Protein AF-A0A5B7BST1-F1 (afdb_monomer_lite)

Secondary structure (DSSP, 8-state):
-HHHHHHHHHHHHHHHTT-PPPPPP-PPPSS--TTTT-EEEE-----HHHHHHH-EEEEEEEPPP---SS---EEEEEEEE-TTT--EEEEEEEE-----S--

Organism: Davidia involucrata (NCBI:txid16924)

Sequence (103 aa):
MFRQIVLLALVAAASAHFHKPTCPMVQGKFPFDLEKFQGDWYLAAGNDMSLELKGKCGKVTFPALIKDDKDAIISSRYTGVSAKDNTPIAYDFSMQPIISDKI

Foldseek 3Di:
DVVVVVVVVVVVVVVVVPPDDDDDDDDDDPPDDPQVVAAKDWCPDDDPVCCQVQPARKIKGWHHFDDDPPWGWTKIKIWYAHNPPRHIDIDIDIDTDPDDPDD

InterPro domains:
  IPR012674 Calycin [G3DSA:2.40.128.20] (17-100)
  IPR012674 Calycin [SSF50814] (23-77)
  IPR022272 Lipocalin family conserved site [PS00213] (33-44)

Radius of gyration: 22.03 Å; chains: 1; bounding box: 46×36×67 Å

pLDDT: mean 77.74, std 13.2, range [47.56, 95.06]

Structure (mmCIF, N/CA/C/O backbone):
data_AF-A0A5B7BST1-F1
#
_entry.id   AF-A0A5B7BST1-F1
#
loop_
_atom_site.group_PDB
_atom_site.id
_atom_site.type_symbol
_atom_site.label_atom_id
_atom_site.label_alt_id
_atom_site.label_comp_id
_atom_site.label_asym_id
_atom_site.label_entity_id
_atom_site.label_seq_id
_atom_site.pdbx_PDB_ins_code
_atom_site.Cartn_x
_atom_site.Cartn_y
_atom_site.Cartn_z
_atom_site.occupancy
_atom_site.B_iso_or_equiv
_atom_site.auth_seq_id
_atom_site.auth_comp_id
_atom_site.auth_asym_id
_atom_site.auth_atom_id
_atom_site.pdbx_PDB_model_num
ATOM 1 N N . MET A 1 1 ? 1.756 26.568 50.351 1.00 59.53 1 MET A N 1
ATOM 2 C CA . MET A 1 1 ? 2.840 25.896 49.594 1.00 59.53 1 MET A CA 1
ATOM 3 C C . MET A 1 1 ? 2.433 24.537 49.020 1.00 59.53 1 MET A C 1
ATOM 5 O O . MET A 1 1 ? 2.576 24.368 47.820 1.00 59.53 1 MET A O 1
ATOM 9 N N . PHE A 1 2 ? 1.848 23.606 49.788 1.00 61.91 2 PHE A N 1
ATOM 10 C CA . PHE A 1 2 ? 1.451 22.269 49.286 1.00 61.91 2 PHE A CA 1
ATOM 11 C C . PHE A 1 2 ? 0.556 22.259 48.032 1.00 61.91 2 PHE A C 1
ATOM 13 O O . PHE A 1 2 ? 0.731 21.428 47.147 1.00 61.91 2 PHE A O 1
ATOM 20 N N . ARG A 1 3 ? -0.364 23.223 47.907 1.00 61.34 3 ARG A N 1
ATOM 21 C CA . ARG A 1 3 ? -1.301 23.312 46.775 1.00 61.34 3 ARG A CA 1
ATOM 22 C C . ARG A 1 3 ? -0.612 23.571 45.424 1.00 61.34 3 ARG A C 1
ATOM 24 O O . ARG A 1 3 ? -1.090 23.097 44.402 1.00 61.34 3 ARG A O 1
ATOM 31 N N . GLN A 1 4 ? 0.520 24.282 45.421 1.00 68.38 4 GLN A N 1
ATOM 32 C CA . GLN A 1 4 ? 1.294 24.563 44.203 1.00 68.38 4 GLN A CA 1
ATOM 33 C C . GLN A 1 4 ? 2.110 23.345 43.747 1.00 68.38 4 GLN A C 1
ATOM 35 O O . GLN A 1 4 ? 2.243 23.114 42.551 1.00 68.38 4 GLN A O 1
ATOM 40 N N . ILE A 1 5 ? 2.584 22.528 44.694 1.00 72.06 5 ILE A N 1
ATOM 41 C CA . ILE A 1 5 ? 3.352 21.305 44.416 1.00 72.06 5 ILE A CA 1
ATOM 42 C C . ILE A 1 5 ? 2.467 20.261 43.720 1.00 72.06 5 ILE A C 1
ATOM 44 O O . ILE A 1 5 ? 2.886 19.647 42.745 1.00 72.06 5 ILE A O 1
ATOM 48 N N . VAL A 1 6 ? 1.216 20.111 44.169 1.00 72.19 6 VAL A N 1
ATOM 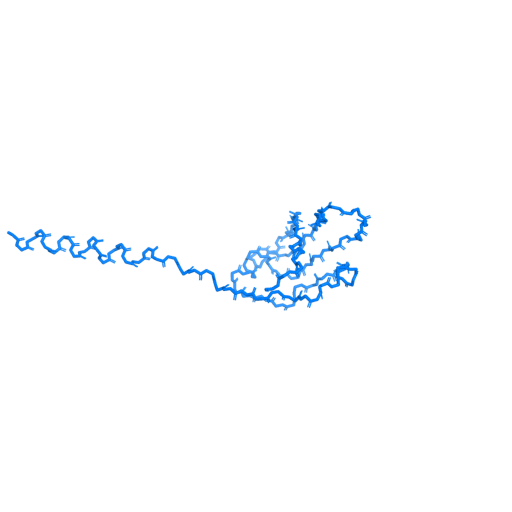49 C CA . VAL A 1 6 ? 0.251 19.178 43.560 1.00 72.19 6 VAL A CA 1
ATOM 50 C C . VAL A 1 6 ? -0.123 19.599 42.134 1.00 72.19 6 VAL A C 1
ATOM 52 O O . VAL A 1 6 ? -0.201 18.756 41.244 1.00 72.19 6 VAL A O 1
ATOM 55 N N . LEU A 1 7 ? -0.302 20.902 41.891 1.00 69.62 7 LEU A N 1
ATOM 56 C CA . LEU A 1 7 ? -0.570 21.434 40.550 1.00 69.62 7 LEU A CA 1
ATOM 57 C C . LEU A 1 7 ? 0.612 21.208 39.596 1.00 69.62 7 LEU A C 1
ATOM 59 O O . LEU A 1 7 ? 0.403 20.767 38.471 1.00 69.62 7 LEU A O 1
ATOM 63 N N . LEU A 1 8 ? 1.847 21.437 40.051 1.00 69.75 8 LEU A N 1
ATOM 64 C CA . LEU A 1 8 ? 3.055 21.159 39.264 1.00 69.75 8 LEU A CA 1
ATOM 65 C C . LEU A 1 8 ? 3.214 19.666 38.948 1.00 69.75 8 LEU A C 1
ATOM 67 O O . LEU A 1 8 ? 3.557 19.317 37.821 1.00 69.75 8 LEU A O 1
ATOM 71 N N . ALA A 1 9 ? 2.913 18.786 39.907 1.00 70.94 9 ALA A N 1
ATOM 72 C CA . ALA A 1 9 ? 2.962 17.340 39.701 1.00 70.94 9 ALA A CA 1
ATOM 73 C C . ALA A 1 9 ? 1.930 16.860 38.664 1.00 70.94 9 ALA A C 1
ATOM 75 O O . ALA A 1 9 ? 2.250 16.020 37.827 1.00 70.94 9 ALA A O 1
ATOM 76 N N . LEU A 1 10 ? 0.718 17.426 38.666 1.00 64.56 10 LEU A N 1
ATOM 77 C CA . LEU A 1 10 ? -0.318 17.111 37.673 1.00 64.56 10 LEU A CA 1
ATOM 78 C C . LEU A 1 10 ? 0.061 17.586 36.264 1.00 64.56 10 LEU A C 1
ATOM 80 O O . LEU A 1 10 ? -0.142 16.854 35.297 1.00 64.56 10 LEU A O 1
ATOM 84 N N . VAL A 1 11 ? 0.657 18.776 36.141 1.00 66.25 11 VAL A N 1
ATOM 85 C CA . VAL A 1 11 ? 1.139 19.299 34.850 1.00 66.25 11 VAL A CA 1
ATOM 86 C C . VAL A 1 11 ? 2.314 18.468 34.317 1.00 66.25 11 VAL A C 1
ATOM 88 O O . VAL A 1 11 ? 2.367 18.184 33.122 1.00 66.25 11 VAL A O 1
ATOM 91 N N . ALA A 1 12 ? 3.223 18.024 35.189 1.00 62.19 12 ALA A N 1
ATOM 92 C CA . ALA A 1 12 ? 4.353 17.173 34.810 1.00 62.19 12 ALA A CA 1
ATOM 93 C C . ALA A 1 12 ? 3.929 15.739 34.436 1.00 62.19 12 ALA A C 1
ATOM 95 O O . ALA A 1 12 ? 4.465 15.157 33.496 1.00 62.19 12 ALA A O 1
ATOM 96 N N . ALA A 1 13 ? 2.939 15.169 35.128 1.00 61.84 13 ALA A N 1
ATOM 97 C CA . ALA A 1 13 ? 2.383 13.868 34.762 1.00 61.84 13 ALA A CA 1
ATOM 98 C C . ALA A 1 13 ? 1.662 13.937 33.406 1.00 61.84 13 ALA A C 1
ATOM 100 O O . ALA A 1 13 ? 1.844 13.055 32.571 1.00 61.84 13 ALA A O 1
ATOM 101 N N . ALA A 1 14 ? 0.919 15.019 33.143 1.00 62.00 14 ALA A N 1
ATOM 102 C CA . ALA A 1 14 ? 0.261 15.239 31.858 1.00 62.00 14 ALA A CA 1
ATOM 103 C C . ALA A 1 14 ? 1.259 15.392 30.694 1.00 62.00 14 ALA A C 1
ATOM 105 O O . ALA A 1 14 ? 0.979 14.920 29.594 1.00 62.00 14 ALA A O 1
ATOM 106 N N . SER A 1 15 ? 2.429 16.005 30.916 1.00 61.03 15 SER A N 1
ATOM 107 C CA . SER A 1 15 ? 3.440 16.197 29.866 1.00 61.03 15 SER A CA 1
ATOM 108 C C . SER A 1 15 ? 4.220 14.921 29.517 1.00 61.03 15 SER A C 1
ATOM 110 O O . SER A 1 15 ? 4.653 14.771 28.373 1.00 61.03 15 SER A O 1
ATOM 112 N N . ALA A 1 16 ? 4.340 13.961 30.442 1.00 58.53 16 ALA A N 1
ATOM 113 C CA . ALA A 1 16 ? 5.007 12.678 30.195 1.00 58.53 16 ALA A CA 1
ATOM 114 C C . ALA A 1 16 ? 4.257 11.781 29.185 1.00 58.53 16 ALA A C 1
ATOM 116 O O . ALA A 1 16 ? 4.877 10.975 28.492 1.00 58.53 16 ALA A O 1
ATOM 117 N N . HIS A 1 17 ? 2.939 11.962 29.032 1.00 57.28 17 HIS A N 1
ATOM 118 C CA . HIS A 1 17 ? 2.126 11.240 28.045 1.00 57.28 17 HIS A CA 1
ATOM 119 C C . HIS A 1 17 ? 2.345 11.703 26.591 1.00 57.28 17 HIS A C 1
ATOM 121 O O . HIS A 1 17 ? 1.842 11.063 25.669 1.00 57.28 17 HIS A O 1
ATOM 127 N N . PHE A 1 18 ? 3.092 12.789 26.356 1.00 56.03 18 PHE A N 1
ATOM 128 C CA . PHE A 1 18 ? 3.315 13.336 25.010 1.00 56.03 18 PHE A CA 1
ATOM 129 C C . PHE A 1 18 ? 4.526 12.752 24.274 1.00 56.03 18 PHE A C 1
ATOM 131 O O . PHE A 1 18 ? 4.817 13.181 23.153 1.00 56.03 18 PHE A O 1
ATOM 138 N N . HIS A 1 19 ? 5.229 11.768 24.842 1.00 61.22 19 HIS A N 1
ATOM 139 C CA . HIS A 1 19 ? 6.305 11.100 24.116 1.00 61.22 19 HIS A CA 1
ATOM 140 C C . HIS A 1 19 ? 5.710 10.156 23.064 1.00 61.22 19 HIS A C 1
ATOM 142 O O . HIS A 1 19 ? 5.346 9.015 23.349 1.00 61.22 19 HIS A O 1
ATOM 148 N N . LYS A 1 20 ? 5.569 10.658 21.831 1.00 67.00 20 LYS A N 1
ATOM 149 C CA . LYS A 1 20 ? 5.215 9.813 20.690 1.00 67.00 20 LYS A CA 1
ATOM 150 C C . LYS A 1 20 ? 6.312 8.754 20.530 1.00 67.00 20 LYS A C 1
ATOM 152 O O . LYS A 1 20 ? 7.485 9.130 20.504 1.00 67.00 20 LYS A O 1
ATOM 157 N N . PRO A 1 21 ? 5.967 7.463 20.423 1.00 72.81 21 PRO A N 1
ATOM 158 C CA . PRO A 1 21 ? 6.961 6.432 20.171 1.00 72.81 21 PRO A CA 1
ATOM 159 C C . PRO A 1 21 ? 7.714 6.761 18.879 1.00 72.81 21 PRO A C 1
ATOM 161 O O . PRO A 1 21 ? 7.108 7.113 17.862 1.00 72.81 21 PRO A O 1
ATOM 164 N N . THR A 1 22 ? 9.041 6.689 18.929 1.00 78.69 22 THR A N 1
ATOM 165 C CA . THR A 1 22 ? 9.880 6.818 17.740 1.00 78.69 22 THR A CA 1
ATOM 166 C C . THR A 1 22 ? 9.668 5.604 16.841 1.00 78.69 22 THR A C 1
ATOM 168 O O . THR A 1 22 ? 9.498 4.479 17.315 1.00 78.69 22 THR A O 1
ATOM 171 N N . CYS A 1 23 ? 9.646 5.826 15.525 1.00 79.56 23 CYS A N 1
ATOM 172 C CA . CYS A 1 23 ? 9.573 4.718 14.577 1.00 79.56 23 CYS A CA 1
ATOM 173 C C . CYS A 1 23 ? 10.854 3.876 14.703 1.00 79.56 23 CYS A C 1
ATOM 175 O O . CYS A 1 23 ? 11.945 4.454 14.664 1.00 79.56 23 CYS A O 1
ATOM 177 N N . PRO A 1 24 ? 10.759 2.542 14.860 1.00 81.31 24 PRO A N 1
ATOM 178 C CA . PRO A 1 24 ? 11.945 1.700 14.878 1.00 81.31 24 PRO A CA 1
ATOM 179 C C . PRO A 1 24 ? 12.658 1.787 13.527 1.00 81.31 24 PRO A C 1
ATOM 181 O O . PRO A 1 24 ? 12.018 1.919 12.481 1.00 81.31 24 PRO A O 1
ATOM 184 N N . MET A 1 25 ? 13.986 1.686 13.542 1.00 81.00 25 MET A N 1
ATOM 185 C CA . MET A 1 25 ? 14.743 1.547 12.302 1.00 81.00 25 MET A CA 1
ATOM 186 C C . MET A 1 25 ? 14.447 0.179 11.687 1.00 81.00 25 MET A C 1
ATOM 188 O O . MET A 1 25 ? 14.661 -0.852 12.322 1.00 81.00 25 MET A O 1
ATOM 192 N N . VAL A 1 26 ? 13.962 0.174 10.446 1.00 80.94 26 VAL A N 1
ATOM 193 C CA . VAL A 1 26 ? 13.700 -1.043 9.671 1.00 80.94 26 VAL A CA 1
ATOM 194 C C . VAL A 1 26 ? 14.681 -1.082 8.508 1.00 80.94 26 VAL A C 1
ATOM 196 O O . VAL A 1 26 ? 14.739 -0.145 7.714 1.00 80.94 26 VAL A O 1
ATOM 199 N N . GLN A 1 27 ? 15.458 -2.160 8.403 1.00 78.31 27 GLN A N 1
ATOM 200 C CA . GLN A 1 27 ? 16.346 -2.373 7.262 1.00 78.31 27 GLN A CA 1
ATOM 201 C C . GLN A 1 27 ? 15.521 -2.828 6.054 1.00 78.31 27 GLN A C 1
ATOM 203 O O . GLN A 1 27 ? 14.806 -3.829 6.116 1.00 78.31 27 GLN A O 1
ATOM 208 N N . GLY A 1 28 ? 15.601 -2.071 4.960 1.00 74.88 28 GLY A N 1
ATOM 209 C CA . GLY A 1 28 ? 15.002 -2.456 3.685 1.00 74.88 28 GLY A CA 1
ATOM 210 C C . GLY A 1 28 ? 15.743 -3.627 3.034 1.00 74.88 28 GLY A C 1
ATOM 211 O O . GLY A 1 28 ? 16.884 -3.935 3.376 1.00 74.88 28 GLY A O 1
ATOM 212 N N . LYS A 1 29 ? 15.104 -4.279 2.058 1.00 75.94 29 LYS A N 1
ATOM 213 C CA . LYS A 1 29 ? 15.767 -5.296 1.233 1.00 75.94 29 LYS A CA 1
ATOM 214 C C . LYS A 1 29 ? 16.642 -4.611 0.181 1.00 75.94 29 LYS A C 1
ATOM 216 O O . LYS A 1 29 ? 16.122 -3.847 -0.625 1.00 75.94 29 LYS A O 1
ATOM 221 N N . PHE A 1 30 ? 17.930 -4.945 0.146 1.00 73.25 30 PHE A N 1
ATOM 222 C CA . PHE A 1 30 ? 18.862 -4.490 -0.884 1.00 73.25 30 PHE A CA 1
ATOM 223 C C . PHE A 1 30 ? 19.660 -5.676 -1.459 1.00 73.25 30 PHE A C 1
ATOM 225 O O . PHE A 1 30 ? 20.133 -6.504 -0.677 1.00 73.25 30 PHE A O 1
ATOM 232 N N . PRO A 1 31 ? 19.822 -5.790 -2.792 1.00 75.25 31 PRO A N 1
ATOM 233 C CA . PRO A 1 31 ? 19.199 -4.967 -3.832 1.00 75.25 31 PRO A CA 1
ATOM 234 C C . PRO A 1 31 ? 17.698 -5.274 -3.983 1.00 75.25 31 PRO A C 1
ATOM 236 O O . PRO A 1 31 ? 17.267 -6.428 -3.885 1.00 75.25 31 PRO A O 1
ATOM 239 N N . PHE A 1 32 ? 16.890 -4.238 -4.216 1.00 77.62 32 PHE A N 1
ATOM 240 C CA . PHE A 1 32 ? 15.469 -4.391 -4.531 1.00 77.62 32 PHE A CA 1
ATOM 241 C C . PHE A 1 32 ? 15.278 -4.419 -6.047 1.00 77.62 32 PHE A C 1
ATOM 243 O O . PHE A 1 32 ? 15.637 -3.473 -6.744 1.00 77.62 32 PHE A O 1
ATOM 250 N N . ASP A 1 33 ? 14.719 -5.514 -6.556 1.00 82.12 33 ASP A N 1
ATOM 251 C CA . ASP A 1 33 ? 14.468 -5.692 -7.983 1.00 82.12 33 ASP A CA 1
ATOM 252 C C . ASP A 1 33 ? 13.165 -4.986 -8.373 1.00 82.12 33 ASP A C 1
ATOM 254 O O . ASP A 1 33 ? 12.068 -5.542 -8.289 1.00 82.12 33 ASP A O 1
ATOM 258 N N . LEU A 1 34 ? 13.313 -3.720 -8.752 1.00 79.38 34 LEU A N 1
ATOM 259 C CA . LEU A 1 34 ? 12.221 -2.853 -9.168 1.00 79.38 34 LEU A CA 1
ATOM 260 C C . LEU A 1 34 ? 11.520 -3.341 -10.450 1.00 79.38 34 LEU A C 1
ATOM 262 O O . LEU A 1 34 ? 10.327 -3.099 -10.614 1.00 79.38 34 LEU A O 1
ATOM 266 N N . GLU A 1 35 ? 12.220 -4.053 -11.340 1.00 82.75 35 GLU A N 1
ATOM 267 C CA . GLU A 1 35 ? 11.631 -4.600 -12.570 1.00 82.75 35 GLU A CA 1
ATOM 268 C C . GLU A 1 35 ? 10.639 -5.721 -12.253 1.00 82.75 35 GLU A C 1
ATOM 270 O O . GLU A 1 35 ? 9.536 -5.750 -12.796 1.00 82.75 35 GLU A O 1
ATOM 275 N N . LYS A 1 36 ? 10.979 -6.598 -11.300 1.00 85.88 36 LYS A N 1
ATOM 276 C CA . LYS A 1 36 ? 10.069 -7.659 -10.832 1.00 85.88 36 LYS A CA 1
ATOM 277 C C . LYS A 1 36 ? 8.914 -7.155 -9.974 1.00 85.88 36 LYS A C 1
ATOM 279 O O . LYS A 1 36 ? 7.970 -7.904 -9.741 1.00 85.88 36 LYS A O 1
ATOM 284 N N . PHE A 1 37 ? 8.992 -5.929 -9.464 1.00 85.50 37 PHE A N 1
ATOM 285 C CA . PHE A 1 37 ? 7.954 -5.363 -8.605 1.00 85.50 37 PHE A CA 1
ATOM 286 C C . PHE A 1 37 ? 6.787 -4.732 -9.386 1.00 85.50 37 PHE A C 1
ATOM 288 O O . PHE A 1 37 ? 5.780 -4.345 -8.796 1.00 85.50 37 PHE A O 1
ATOM 295 N N . GLN A 1 38 ? 6.893 -4.657 -10.713 1.00 87.81 38 GLN A N 1
ATOM 296 C CA . GLN A 1 38 ? 5.860 -4.111 -11.591 1.00 87.81 38 GLN A CA 1
ATOM 297 C C . GLN A 1 38 ? 4.588 -4.977 -11.602 1.00 87.81 38 GLN A C 1
ATOM 299 O O . GLN A 1 38 ? 4.636 -6.186 -11.377 1.00 87.81 38 GLN A O 1
ATOM 304 N N . GLY A 1 39 ? 3.447 -4.360 -11.916 1.00 91.25 39 GLY A N 1
ATOM 305 C CA . GLY A 1 39 ? 2.165 -5.048 -12.076 1.00 91.25 39 GLY A CA 1
ATOM 306 C C . GLY A 1 39 ? 1.203 -4.882 -10.900 1.00 91.25 39 GLY A C 1
ATOM 307 O O . GLY A 1 39 ? 1.286 -3.925 -10.127 1.00 91.25 39 GLY A O 1
ATOM 308 N N . ASP A 1 40 ? 0.243 -5.803 -10.809 1.00 94.44 40 ASP A N 1
ATOM 309 C CA . ASP A 1 40 ? -0.870 -5.740 -9.861 1.00 94.44 40 ASP A CA 1
ATOM 310 C C . ASP A 1 40 ? -0.557 -6.490 -8.558 1.00 94.44 40 ASP A C 1
ATOM 312 O O . ASP A 1 40 ? -0.304 -7.694 -8.554 1.00 94.44 40 ASP A O 1
ATOM 316 N N . TRP A 1 41 ? -0.652 -5.776 -7.437 1.00 94.38 41 TRP A N 1
ATOM 317 C CA . TRP A 1 41 ? -0.447 -6.295 -6.087 1.00 94.38 41 TRP A CA 1
ATOM 318 C C . TRP A 1 41 ? -1.732 -6.216 -5.277 1.00 94.38 41 TRP A C 1
ATOM 320 O O . TRP A 1 41 ? -2.297 -5.138 -5.084 1.00 94.38 41 TRP A O 1
ATOM 330 N N . TYR A 1 42 ? -2.170 -7.358 -4.757 1.00 93.88 42 TYR A N 1
ATOM 331 C CA . TYR A 1 42 ? -3.388 -7.463 -3.961 1.00 93.88 42 TYR A CA 1
ATOM 332 C C . TYR A 1 42 ? -3.074 -7.377 -2.467 1.00 93.88 42 TYR A C 1
ATOM 334 O O . TYR A 1 42 ? -2.145 -8.013 -1.964 1.00 93.88 42 TYR A O 1
ATOM 342 N N . LEU A 1 43 ? -3.874 -6.600 -1.742 1.00 90.69 43 LEU A N 1
ATOM 343 C CA . LEU A 1 43 ? -3.800 -6.493 -0.292 1.00 90.69 43 LEU A CA 1
ATOM 344 C C . LEU A 1 43 ? -4.326 -7.789 0.339 1.00 90.69 43 LEU A C 1
ATOM 346 O O . LEU A 1 43 ? -5.529 -7.951 0.523 1.00 90.69 43 LEU A O 1
ATOM 350 N N . ALA A 1 44 ? -3.414 -8.703 0.667 1.00 90.19 44 ALA A N 1
ATOM 351 C CA . ALA A 1 44 ? -3.755 -9.979 1.296 1.00 90.19 44 ALA A CA 1
ATOM 352 C C . ALA A 1 44 ? -4.008 -9.853 2.809 1.00 90.19 44 ALA A C 1
ATOM 354 O O . ALA A 1 44 ? -4.868 -10.542 3.351 1.00 90.19 44 ALA A O 1
ATOM 355 N N . ALA A 1 45 ? -3.262 -8.979 3.492 1.00 88.56 45 ALA A N 1
ATOM 356 C CA . ALA A 1 45 ? -3.368 -8.756 4.930 1.00 88.56 45 ALA A CA 1
ATOM 357 C C . ALA A 1 45 ? -2.906 -7.341 5.311 1.00 88.56 45 ALA A C 1
ATOM 359 O O . ALA A 1 45 ? -2.095 -6.726 4.616 1.00 88.56 45 ALA A O 1
ATOM 360 N N . GLY A 1 46 ? -3.406 -6.837 6.438 1.00 85.00 46 GLY A N 1
ATOM 361 C CA . GLY A 1 46 ? -3.025 -5.554 7.024 1.00 85.00 46 GLY A CA 1
ATOM 362 C C . GLY A 1 46 ? -3.437 -5.492 8.494 1.00 85.00 46 GLY A C 1
ATOM 363 O O . GLY A 1 46 ? -4.227 -6.315 8.947 1.00 85.00 46 GLY A O 1
ATOM 364 N N . ASN A 1 47 ? -2.894 -4.531 9.241 1.00 87.94 47 ASN A N 1
ATOM 365 C CA . ASN A 1 47 ? -3.375 -4.241 10.595 1.00 87.94 47 ASN A CA 1
ATOM 366 C C . ASN A 1 47 ? -4.707 -3.469 10.555 1.00 87.94 47 ASN A C 1
ATOM 368 O O . ASN A 1 47 ? -5.065 -2.920 9.511 1.00 87.94 47 ASN A O 1
ATOM 372 N N . ASP A 1 48 ? -5.407 -3.387 11.689 1.00 85.19 48 ASP A N 1
ATOM 373 C CA . ASP A 1 48 ? -6.743 -2.775 11.781 1.00 85.19 48 ASP A CA 1
ATOM 374 C C . ASP A 1 48 ? -6.783 -1.352 11.215 1.00 85.19 48 ASP A C 1
ATOM 376 O O . ASP A 1 48 ? -7.646 -1.028 10.407 1.00 85.19 48 ASP A O 1
ATOM 380 N N . MET A 1 49 ? -5.786 -0.530 11.549 1.00 84.88 49 MET A N 1
ATOM 381 C CA . MET A 1 49 ? -5.666 0.838 11.036 1.00 84.88 49 MET A CA 1
ATOM 382 C C . MET A 1 49 ? -5.492 0.878 9.509 1.00 84.88 49 MET A C 1
ATOM 384 O O . MET A 1 49 ? -6.091 1.708 8.827 1.00 84.88 49 MET A O 1
ATOM 388 N N . SER A 1 50 ? -4.682 -0.023 8.947 1.00 83.19 50 SER A N 1
ATOM 389 C CA . SER A 1 50 ? -4.475 -0.108 7.497 1.00 83.19 50 SER A CA 1
ATOM 390 C C . SER A 1 50 ? -5.728 -0.596 6.784 1.00 83.19 50 SER A C 1
ATOM 392 O O . SER A 1 50 ? -6.040 -0.083 5.716 1.00 83.19 50 SER A O 1
ATOM 394 N N . LEU A 1 51 ? -6.436 -1.572 7.355 1.00 83.19 51 LEU A N 1
ATOM 395 C CA . LEU A 1 51 ? -7.680 -2.102 6.798 1.00 83.19 51 LEU A CA 1
ATOM 396 C C . LEU A 1 51 ? -8.835 -1.106 6.926 1.00 83.19 51 LEU A C 1
ATOM 398 O O . LEU A 1 51 ? -9.690 -1.060 6.047 1.00 83.19 51 LEU A O 1
ATOM 402 N N . GLU A 1 52 ? -8.852 -0.274 7.968 1.00 85.00 52 GLU A N 1
ATOM 403 C CA . GLU A 1 52 ? -9.821 0.814 8.093 1.00 85.00 52 GLU A CA 1
ATOM 404 C C . GLU A 1 52 ? -9.597 1.886 7.020 1.00 85.00 52 GLU A C 1
ATOM 406 O O . GLU A 1 52 ? -10.556 2.327 6.389 1.00 85.00 52 GLU A O 1
ATOM 411 N N . LEU A 1 53 ? -8.339 2.272 6.779 1.00 83.88 53 LEU A N 1
ATOM 412 C CA . LEU A 1 53 ? -7.999 3.306 5.800 1.00 83.88 53 LEU A CA 1
ATOM 413 C C . LEU A 1 53 ? -8.126 2.815 4.352 1.00 83.88 53 LEU A C 1
ATOM 415 O O . LEU A 1 53 ? -8.627 3.530 3.488 1.00 83.88 53 LEU A O 1
ATOM 419 N N . LYS A 1 54 ? -7.618 1.613 4.072 1.00 86.50 54 LYS A N 1
ATOM 420 C CA . LYS A 1 54 ? -7.526 1.063 2.713 1.00 86.50 54 LYS A CA 1
ATOM 421 C C . LYS A 1 54 ? -8.756 0.237 2.332 1.00 86.50 54 LYS A C 1
ATOM 423 O O . LYS A 1 54 ? -9.042 0.066 1.153 1.00 86.50 54 LYS A O 1
ATOM 428 N N . GLY A 1 55 ? -9.514 -0.238 3.314 1.00 88.75 55 GLY A N 1
ATOM 429 C CA . GLY A 1 55 ? -10.677 -1.080 3.087 1.00 88.75 55 GLY A CA 1
ATOM 430 C C . GLY A 1 55 ? -10.318 -2.523 2.720 1.00 88.75 55 GLY A C 1
ATOM 431 O O . GLY A 1 55 ? -9.248 -3.043 3.045 1.00 88.75 55 GLY A O 1
ATOM 432 N N . LYS A 1 56 ? -11.264 -3.189 2.057 1.00 88.75 56 LYS A N 1
ATOM 433 C CA . LYS A 1 56 ? -11.194 -4.575 1.579 1.00 88.75 56 LYS A CA 1
ATOM 434 C C . LYS A 1 56 ? -10.916 -4.614 0.075 1.00 88.75 56 LYS A C 1
ATOM 436 O O . LYS A 1 56 ? -11.101 -3.622 -0.625 1.00 88.75 56 LYS A O 1
ATOM 441 N N . CYS A 1 57 ? -10.499 -5.783 -0.420 1.00 90.44 57 CYS A N 1
ATOM 442 C CA . CYS A 1 57 ? -10.248 -6.029 -1.849 1.00 90.44 57 CYS A CA 1
ATOM 443 C C . CYS A 1 57 ? -9.264 -5.025 -2.473 1.00 90.44 57 CYS A C 1
ATOM 445 O O . CYS A 1 57 ? -9.421 -4.612 -3.619 1.00 90.44 57 CYS A O 1
ATOM 447 N N . GLY A 1 58 ? -8.259 -4.623 -1.694 1.00 93.06 58 GLY A N 1
ATOM 448 C CA . GLY A 1 58 ? -7.274 -3.644 -2.119 1.00 93.06 58 GLY A CA 1
ATOM 449 C C . GLY A 1 58 ? -6.393 -4.147 -3.254 1.00 93.06 58 GLY A C 1
ATOM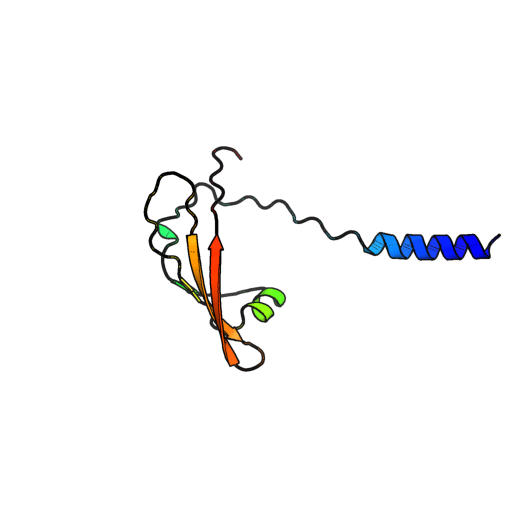 450 O O . GLY A 1 58 ? -5.884 -5.264 -3.183 1.00 93.06 58 GLY A O 1
ATOM 451 N N . LYS A 1 59 ? -6.149 -3.300 -4.251 1.00 95.06 59 LYS A N 1
ATOM 452 C CA . LYS A 1 59 ? -5.200 -3.535 -5.338 1.00 95.06 59 LYS A CA 1
ATOM 453 C C . LYS A 1 59 ? -4.354 -2.292 -5.584 1.00 95.06 59 LYS A C 1
ATOM 455 O O . LYS A 1 59 ? -4.892 -1.194 -5.695 1.00 95.06 59 LYS A O 1
ATOM 460 N N . VAL A 1 60 ? -3.045 -2.478 -5.699 1.00 93.44 60 VAL A N 1
ATOM 461 C CA . VAL A 1 60 ? -2.094 -1.470 -6.173 1.00 93.44 60 VAL A CA 1
ATOM 462 C C . VAL A 1 60 ? -1.586 -1.891 -7.541 1.00 93.44 60 VAL A C 1
ATOM 464 O O . VAL A 1 60 ? -1.175 -3.035 -7.703 1.00 93.44 60 VAL A O 1
ATOM 467 N N . THR A 1 61 ? -1.564 -0.968 -8.494 1.00 92.56 61 THR A N 1
ATOM 468 C CA . THR A 1 61 ? -0.934 -1.191 -9.800 1.00 92.56 61 THR A CA 1
ATOM 469 C C . THR A 1 61 ? 0.348 -0.372 -9.891 1.00 92.56 61 THR A C 1
ATOM 471 O O . THR A 1 61 ? 0.293 0.861 -9.864 1.00 9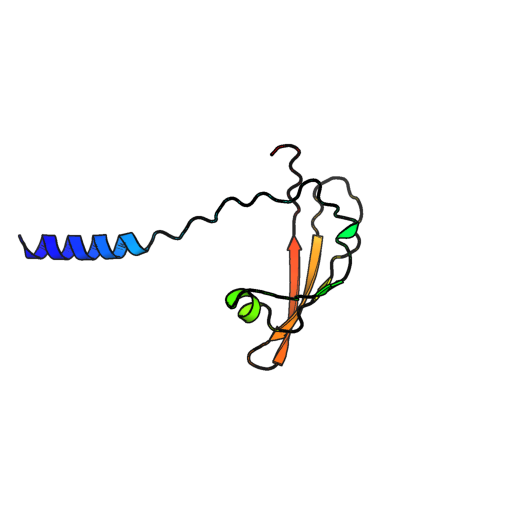2.56 61 THR A O 1
ATOM 474 N N . PHE A 1 62 ? 1.485 -1.059 -10.010 1.00 88.44 62 PHE A N 1
ATOM 475 C CA . PHE A 1 62 ? 2.789 -0.458 -10.282 1.00 88.44 62 PHE A CA 1
ATOM 476 C C . PHE A 1 62 ? 3.037 -0.419 -11.792 1.00 88.44 62 PHE A C 1
ATOM 478 O O . PHE A 1 62 ? 3.022 -1.480 -12.428 1.00 88.44 62 PHE A O 1
ATOM 485 N N . PRO A 1 63 ? 3.255 0.767 -12.390 1.00 84.12 63 PRO A N 1
ATOM 486 C CA . PRO A 1 63 ? 3.509 0.875 -13.818 1.00 84.12 63 PRO A CA 1
ATOM 487 C C . PRO A 1 63 ? 4.859 0.256 -14.189 1.00 84.12 63 PRO A C 1
ATOM 489 O O . PRO A 1 63 ? 5.746 0.090 -13.348 1.00 84.12 63 PRO A O 1
ATOM 492 N N . ALA A 1 64 ? 5.022 -0.040 -15.478 1.00 78.25 64 ALA A N 1
ATOM 493 C CA . ALA A 1 64 ? 6.325 -0.390 -16.016 1.00 78.25 64 ALA A CA 1
ATOM 494 C C . ALA A 1 64 ? 7.289 0.787 -15.822 1.00 78.25 64 ALA A C 1
ATOM 496 O O . ALA A 1 64 ? 6.968 1.929 -16.159 1.00 78.25 64 ALA A O 1
ATOM 497 N N . LEU A 1 65 ? 8.462 0.509 -15.262 1.00 70.94 65 LEU A N 1
ATOM 498 C CA . LEU A 1 65 ? 9.485 1.525 -15.064 1.00 70.94 65 LEU A CA 1
ATOM 499 C C . LEU A 1 65 ? 10.132 1.855 -16.401 1.00 70.94 65 LEU A C 1
ATOM 501 O O . LEU A 1 65 ? 10.713 0.986 -17.052 1.00 70.94 65 LEU A O 1
ATOM 505 N N . ILE A 1 66 ? 10.066 3.125 -16.779 1.00 63.78 66 ILE A N 1
ATOM 506 C CA . ILE A 1 66 ? 10.920 3.677 -17.823 1.00 63.78 66 ILE A CA 1
ATOM 507 C C . ILE A 1 66 ? 12.237 4.018 -17.122 1.00 63.78 66 ILE A C 1
ATOM 509 O O . ILE A 1 66 ? 12.246 4.824 -16.193 1.00 63.78 66 ILE A O 1
ATOM 513 N N . LYS A 1 67 ? 13.326 3.333 -17.492 1.00 59.12 67 LYS A N 1
ATOM 514 C CA . LYS A 1 67 ? 14.671 3.597 -16.961 1.00 59.12 67 LYS A CA 1
ATOM 515 C C . LYS A 1 67 ? 15.137 4.970 -17.441 1.00 59.12 67 LYS A C 1
ATOM 517 O O . LYS A 1 67 ? 15.783 5.058 -18.477 1.00 59.12 67 LYS A O 1
ATOM 522 N N . ASP A 1 68 ? 14.799 6.014 -16.698 1.00 56.66 68 ASP A N 1
ATOM 523 C CA . ASP A 1 68 ? 15.514 7.283 -16.760 1.00 56.66 68 ASP A CA 1
ATOM 524 C C . ASP A 1 68 ? 16.417 7.395 -15.530 1.00 56.66 68 ASP A C 1
ATOM 526 O O . ASP A 1 68 ? 16.008 7.151 -14.395 1.00 56.66 68 ASP A O 1
ATOM 530 N N . ASP A 1 69 ? 17.687 7.693 -15.790 1.00 53.75 69 ASP A N 1
ATOM 531 C CA . ASP A 1 69 ? 18.845 7.394 -14.938 1.00 53.75 69 ASP A CA 1
ATOM 532 C C . ASP A 1 69 ? 18.942 8.183 -13.621 1.00 53.75 69 ASP A C 1
ATOM 534 O O . ASP A 1 69 ? 19.947 8.079 -12.916 1.00 53.75 69 ASP A O 1
ATOM 538 N N . LYS A 1 70 ? 17.954 9.007 -13.259 1.00 54.69 70 LYS A N 1
ATOM 539 C CA . LYS A 1 70 ? 18.001 9.830 -12.042 1.00 54.69 70 LYS A CA 1
ATOM 540 C C . LYS A 1 70 ? 16.594 9.991 -11.472 1.00 54.69 70 LYS A C 1
ATOM 542 O O . LYS A 1 70 ? 15.713 10.505 -12.146 1.00 54.69 70 LYS A O 1
ATOM 547 N N . ASP A 1 71 ? 16.410 9.544 -10.231 1.00 58.97 71 ASP A N 1
ATOM 548 C CA . ASP A 1 71 ? 15.193 9.716 -9.426 1.00 58.97 71 ASP A CA 1
ATOM 549 C C . ASP A 1 71 ? 13.928 9.039 -9.985 1.00 58.97 71 ASP A C 1
ATOM 551 O O . ASP A 1 71 ? 12.977 9.687 -10.417 1.00 58.97 71 ASP A O 1
ATOM 555 N N . ALA A 1 72 ? 13.878 7.705 -9.917 1.00 65.38 72 ALA A N 1
ATOM 556 C CA . ALA A 1 72 ? 12.693 6.937 -10.297 1.00 65.38 72 ALA A CA 1
ATOM 557 C C . ALA A 1 72 ? 11.510 7.211 -9.344 1.00 65.38 72 ALA A C 1
ATOM 559 O O . ALA A 1 72 ? 11.316 6.508 -8.355 1.00 65.38 72 ALA A O 1
ATOM 560 N N . ILE A 1 73 ? 10.694 8.226 -9.629 1.00 72.00 73 ILE A N 1
ATOM 561 C CA . ILE A 1 73 ? 9.406 8.419 -8.955 1.00 72.00 73 ILE A CA 1
ATOM 562 C C . ILE A 1 73 ? 8.406 7.434 -9.560 1.00 72.00 73 ILE A C 1
ATOM 564 O O . ILE A 1 73 ? 8.085 7.495 -10.744 1.00 72.00 73 ILE A O 1
ATOM 568 N N . ILE A 1 74 ? 7.881 6.534 -8.733 1.00 77.44 74 ILE A N 1
ATOM 569 C CA . ILE A 1 74 ? 6.894 5.541 -9.151 1.00 77.44 74 ILE A CA 1
ATOM 570 C C . ILE A 1 74 ? 5.512 6.045 -8.754 1.00 77.44 74 ILE A C 1
ATOM 572 O O . ILE A 1 74 ? 5.139 6.006 -7.580 1.00 77.44 74 ILE A O 1
ATOM 576 N N . SER A 1 75 ? 4.742 6.511 -9.732 1.00 83.38 75 SER A N 1
ATOM 577 C CA . SER A 1 75 ? 3.328 6.847 -9.552 1.00 83.38 75 SER A CA 1
ATOM 578 C C . SER A 1 75 ? 2.480 5.589 -9.687 1.00 83.38 75 SER A C 1
ATOM 580 O O . SER A 1 75 ? 2.530 4.909 -10.704 1.00 83.38 75 SER A O 1
ATOM 582 N N . SER A 1 76 ? 1.707 5.264 -8.659 1.00 89.38 76 SER A N 1
ATOM 583 C CA . SER A 1 76 ? 0.877 4.060 -8.595 1.00 89.38 76 SER A CA 1
ATOM 584 C C . SER A 1 76 ? -0.548 4.414 -8.207 1.00 89.38 76 SER A C 1
ATOM 586 O O . SER A 1 76 ? -0.787 5.388 -7.492 1.00 89.38 76 SER A O 1
ATOM 588 N N . ARG A 1 77 ? -1.501 3.593 -8.648 1.00 91.38 77 ARG A N 1
ATOM 589 C CA . ARG A 1 77 ? -2.912 3.736 -8.284 1.00 91.38 77 ARG A CA 1
ATOM 590 C C . ARG A 1 77 ? -3.307 2.650 -7.300 1.00 91.38 77 ARG A C 1
ATOM 592 O O . ARG A 1 77 ? -3.074 1.469 -7.554 1.00 91.38 77 ARG A O 1
ATOM 599 N N . TYR A 1 78 ? -3.929 3.054 -6.199 1.00 93.38 78 TYR A N 1
ATOM 600 C CA . TYR A 1 78 ? -4.639 2.159 -5.297 1.00 93.38 78 TYR A CA 1
ATOM 601 C C . TYR A 1 78 ? -6.124 2.119 -5.659 1.00 93.38 78 TYR A C 1
ATOM 603 O O . TYR A 1 78 ? -6.722 3.145 -5.979 1.00 93.38 78 TYR A O 1
ATOM 611 N N . THR A 1 79 ? -6.723 0.937 -5.554 1.00 94.44 79 THR A N 1
ATOM 612 C CA . THR A 1 79 ? -8.171 0.715 -5.625 1.00 94.44 79 THR A CA 1
ATOM 613 C C . THR A 1 79 ? -8.600 -0.229 -4.509 1.00 94.44 79 THR A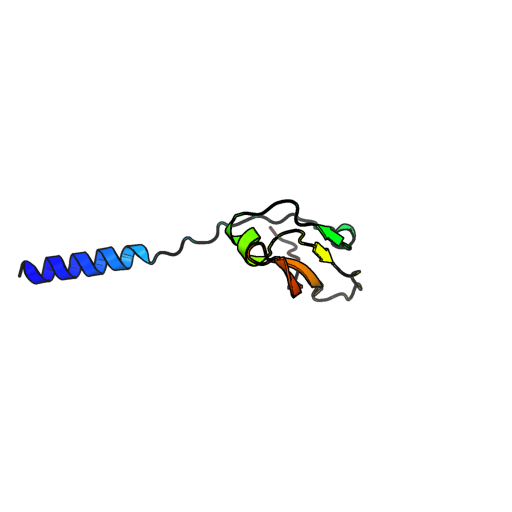 C 1
ATOM 615 O O . THR A 1 79 ? -7.825 -1.093 -4.111 1.00 94.44 79 THR A O 1
ATOM 618 N N . GLY A 1 80 ? -9.816 -0.078 -3.998 1.00 93.38 80 GLY A N 1
ATOM 619 C CA . GLY A 1 80 ? -10.363 -0.935 -2.950 1.00 93.38 80 GLY A CA 1
ATOM 620 C C . GLY A 1 80 ? -11.828 -0.624 -2.673 1.00 93.38 80 GLY A C 1
ATOM 621 O O . GLY A 1 80 ? -12.467 0.131 -3.406 1.00 93.38 80 GLY A O 1
ATOM 622 N N . VAL A 1 81 ? -12.362 -1.212 -1.607 1.00 93.06 81 VAL A N 1
ATOM 623 C CA . VAL A 1 81 ? -13.747 -1.017 -1.172 1.00 93.06 81 VAL A CA 1
ATOM 624 C C . VAL A 1 81 ? -13.766 -0.714 0.319 1.00 93.06 81 VAL A C 1
ATOM 626 O O . VAL A 1 81 ? -13.218 -1.475 1.115 1.00 93.06 81 VAL A O 1
ATOM 629 N N . SER A 1 82 ? -14.410 0.378 0.716 1.00 90.06 82 SER A N 1
ATOM 630 C CA . SER A 1 82 ? -14.564 0.756 2.120 1.00 90.06 82 SER A CA 1
ATOM 631 C C . SER A 1 82 ? -15.189 -0.375 2.933 1.00 90.06 82 SER A C 1
ATOM 633 O O 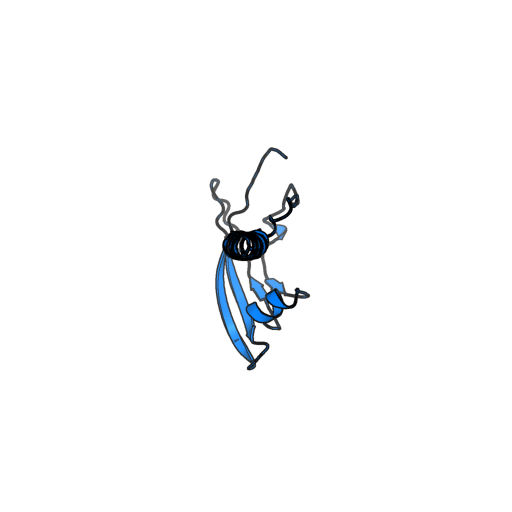. SER A 1 82 ? -16.236 -0.922 2.586 1.00 90.06 82 SER A O 1
ATOM 635 N N . ALA A 1 83 ? -14.558 -0.711 4.060 1.00 86.56 83 ALA A N 1
ATOM 636 C CA . ALA A 1 83 ? -15.057 -1.752 4.951 1.00 86.56 83 ALA A CA 1
ATOM 637 C C . ALA A 1 83 ? -16.363 -1.359 5.669 1.00 86.56 83 ALA A C 1
ATOM 639 O O . ALA A 1 83 ? -17.032 -2.245 6.200 1.00 86.56 83 ALA A O 1
ATOM 640 N N . LYS A 1 84 ? -16.705 -0.060 5.707 1.00 88.25 84 LYS A N 1
ATOM 641 C CA . LYS A 1 84 ? -17.849 0.481 6.459 1.00 88.25 84 LYS A CA 1
ATOM 642 C C . LYS A 1 84 ? -19.141 0.493 5.642 1.00 88.25 84 LYS A C 1
ATOM 644 O O . LYS A 1 84 ? -20.187 0.126 6.163 1.00 88.25 84 LYS A O 1
ATOM 649 N N . ASP A 1 85 ? -19.067 0.908 4.382 1.00 92.38 85 ASP A N 1
ATOM 650 C CA . ASP A 1 85 ? -20.237 1.209 3.542 1.00 92.38 85 ASP A CA 1
ATOM 651 C C . ASP A 1 85 ? -20.161 0.601 2.130 1.00 92.38 85 ASP A C 1
ATOM 653 O O . ASP A 1 85 ? -21.038 0.839 1.305 1.00 92.38 85 ASP A O 1
ATOM 657 N N . ASN A 1 86 ? -19.139 -0.215 1.851 1.00 91.31 86 ASN A N 1
ATOM 658 C CA . ASN A 1 86 ? -18.888 -0.829 0.547 1.00 91.31 86 ASN A CA 1
ATOM 659 C C . ASN A 1 86 ? -18.735 0.170 -0.615 1.00 91.31 86 ASN A C 1
ATOM 661 O O . ASN A 1 86 ? -18.915 -0.196 -1.779 1.00 91.31 86 ASN A O 1
ATOM 665 N N . THR A 1 87 ? -18.381 1.422 -0.328 1.00 94.06 87 THR A N 1
ATOM 666 C CA . THR A 1 87 ? -18.115 2.411 -1.375 1.00 94.06 87 THR A CA 1
ATOM 667 C C . THR A 1 87 ? -16.757 2.161 -2.048 1.00 94.06 87 THR A C 1
ATOM 669 O O . THR A 1 87 ? -15.801 1.753 -1.376 1.00 94.06 87 THR A O 1
ATOM 672 N N . PRO A 1 88 ? -16.634 2.375 -3.372 1.00 93.44 88 PRO A N 1
ATOM 673 C CA . PRO A 1 88 ? -15.351 2.273 -4.060 1.00 93.44 88 PRO A CA 1
ATOM 674 C C . PRO A 1 88 ? -14.353 3.326 -3.568 1.00 93.44 88 PRO A C 1
ATOM 676 O O . PRO A 1 88 ? -14.677 4.509 -3.478 1.00 93.44 88 PRO A O 1
ATOM 679 N N . ILE A 1 89 ? -13.119 2.898 -3.312 1.00 92.94 89 ILE A N 1
ATOM 680 C CA . ILE A 1 89 ? -11.988 3.757 -2.955 1.00 92.94 89 ILE A CA 1
ATOM 681 C C . ILE A 1 89 ? -10.986 3.719 -4.105 1.00 92.94 89 ILE A C 1
ATOM 683 O O . ILE A 1 89 ? -10.610 2.640 -4.566 1.00 92.94 89 ILE A O 1
ATOM 687 N N . ALA A 1 90 ? -10.513 4.884 -4.540 1.00 93.12 90 ALA A N 1
ATOM 688 C CA . ALA A 1 90 ? -9.394 4.990 -5.465 1.00 93.12 90 ALA A CA 1
ATOM 689 C C . ALA A 1 90 ? -8.571 6.242 -5.165 1.00 93.12 90 ALA A C 1
ATOM 691 O O . ALA A 1 90 ? -9.132 7.315 -4.948 1.00 93.12 90 ALA A O 1
ATOM 692 N N . TYR A 1 91 ? -7.249 6.106 -5.159 1.00 91.19 91 TYR A N 1
ATOM 693 C CA . TYR A 1 91 ? -6.338 7.238 -5.023 1.00 91.19 91 TYR A CA 1
ATOM 694 C C . TYR A 1 91 ? -4.989 6.934 -5.672 1.00 91.19 91 TYR A C 1
ATOM 696 O O . TYR A 1 91 ? -4.539 5.786 -5.709 1.00 91.19 91 TYR A O 1
ATOM 704 N N . ASP A 1 92 ? -4.341 7.983 -6.164 1.00 91.38 92 ASP A N 1
ATOM 705 C CA . ASP A 1 92 ? -3.005 7.914 -6.745 1.00 91.38 92 ASP A CA 1
ATOM 706 C C . ASP A 1 92 ? -1.963 8.286 -5.682 1.00 91.38 92 ASP A C 1
ATOM 708 O O . ASP A 1 92 ? -2.199 9.149 -4.835 1.00 91.38 92 ASP A O 1
ATOM 712 N N . PHE A 1 93 ? -0.814 7.614 -5.695 1.00 86.56 93 PHE A N 1
ATOM 713 C CA . PHE A 1 93 ? 0.288 7.891 -4.780 1.00 86.56 93 PH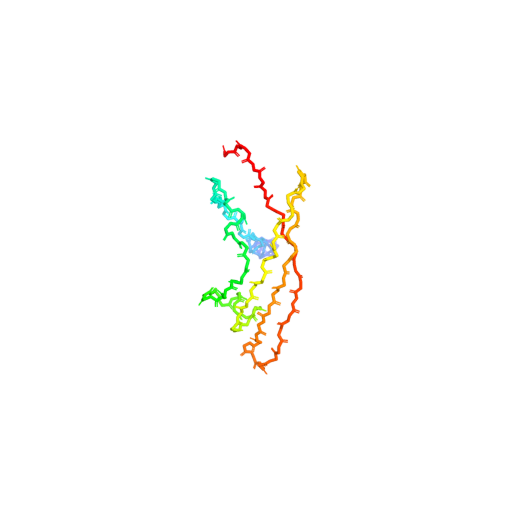E A CA 1
ATOM 714 C C . PHE A 1 93 ? 1.635 7.698 -5.473 1.00 86.56 93 PHE A C 1
ATOM 716 O O . PHE A 1 93 ? 1.787 6.853 -6.351 1.00 86.56 93 PHE A O 1
ATOM 723 N N . SER A 1 94 ? 2.621 8.493 -5.073 1.00 83.19 94 SER A N 1
ATOM 724 C CA . SER A 1 94 ? 3.987 8.417 -5.584 1.00 83.19 94 SER A CA 1
ATOM 725 C C . SER A 1 94 ? 4.917 7.842 -4.525 1.00 83.19 94 SER A C 1
ATOM 727 O O . SER A 1 94 ? 4.852 8.243 -3.362 1.00 83.19 94 SER A O 1
ATOM 729 N N . MET A 1 95 ? 5.813 6.946 -4.926 1.00 76.94 95 MET A N 1
ATOM 730 C CA . MET A 1 95 ? 6.898 6.459 -4.079 1.00 76.94 95 MET A CA 1
ATOM 731 C C . MET A 1 95 ? 8.248 6.727 -4.735 1.00 76.94 95 MET A C 1
ATOM 733 O O . MET A 1 95 ? 8.413 6.525 -5.935 1.00 76.94 95 MET A O 1
ATOM 737 N N . GLN A 1 96 ? 9.207 7.179 -3.932 1.00 75.06 96 GLN A N 1
ATOM 738 C CA . GLN A 1 96 ? 10.592 7.350 -4.346 1.00 75.06 96 GLN A CA 1
ATOM 739 C C . GLN A 1 96 ? 11.420 6.269 -3.638 1.00 75.06 96 GLN A C 1
ATOM 741 O O . GLN A 1 96 ? 11.528 6.299 -2.408 1.00 75.06 96 GLN A O 1
ATOM 746 N N . PRO A 1 97 ? 11.953 5.274 -4.366 1.00 67.88 97 PRO A N 1
ATOM 747 C CA . PRO A 1 97 ? 12.841 4.288 -3.786 1.00 67.88 97 PRO A CA 1
ATOM 748 C C . PRO A 1 97 ? 14.136 4.989 -3.369 1.00 67.88 97 PRO A C 1
ATOM 750 O O . PRO A 1 97 ? 14.780 5.665 -4.170 1.00 67.88 97 PRO A O 1
ATOM 753 N N . ILE A 1 98 ? 14.523 4.829 -2.104 1.00 65.25 98 ILE A N 1
ATOM 754 C CA . ILE A 1 98 ? 15.830 5.282 -1.630 1.00 65.25 98 ILE A CA 1
ATOM 755 C C . ILE A 1 98 ? 16.843 4.230 -2.073 1.00 65.25 98 ILE A C 1
ATOM 757 O O . ILE A 1 98 ? 16.959 3.166 -1.464 1.00 65.25 98 ILE A O 1
ATOM 761 N N . ILE A 1 99 ? 17.546 4.513 -3.165 1.00 59.97 99 ILE A N 1
ATOM 762 C CA . ILE A 1 99 ? 18.678 3.708 -3.618 1.00 59.97 99 ILE A CA 1
ATOM 763 C C . ILE A 1 99 ? 19.891 4.198 -2.823 1.00 59.97 99 ILE A C 1
ATOM 765 O O . ILE A 1 99 ? 20.428 5.265 -3.103 1.00 59.97 99 ILE A O 1
ATOM 769 N N . SER A 1 100 ? 20.270 3.465 -1.775 1.00 51.06 100 SER A N 1
ATOM 770 C CA . SER A 1 100 ? 21.502 3.728 -1.024 1.00 51.06 100 SER A CA 1
ATOM 771 C C . SER A 1 100 ? 22.525 2.647 -1.340 1.00 51.06 100 SER A C 1
ATOM 773 O O . SER A 1 100 ? 22.263 1.470 -1.105 1.00 51.06 100 SER A O 1
ATOM 775 N N . ASP A 1 101 ? 23.710 3.050 -1.798 1.00 52.53 101 ASP A N 1
ATOM 776 C CA . ASP A 1 101 ? 24.860 2.153 -1.991 1.00 52.53 101 ASP A CA 1
ATOM 777 C C . ASP A 1 101 ? 25.543 1.762 -0.665 1.00 52.53 101 ASP A C 1
ATOM 779 O O . ASP A 1 101 ? 26.558 1.063 -0.658 1.00 52.53 101 ASP A O 1
ATOM 783 N N . LYS A 1 102 ? 25.032 2.242 0.478 1.00 47.56 102 LYS A N 1
ATOM 784 C CA . LYS A 1 102 ? 25.599 2.003 1.812 1.00 47.56 102 LYS A CA 1
ATOM 785 C C . LYS A 1 102 ? 24.497 1.674 2.823 1.00 47.56 102 LYS A C 1
ATOM 787 O O . LYS A 1 102 ? 23.547 2.447 2.969 1.00 47.56 102 LYS A O 1
ATOM 792 N N . ILE A 1 103 ? 24.644 0.527 3.489 1.00 48.22 103 ILE A N 1
ATOM 793 C CA . ILE A 1 103 ? 23.950 0.167 4.738 1.00 48.22 103 ILE A CA 1
ATOM 794 C C . ILE A 1 103 ? 24.790 0.691 5.899 1.00 48.22 103 ILE A C 1
ATOM 796 O O . ILE A 1 103 ? 26.028 0.505 5.835 1.00 48.22 103 ILE A O 1
#